Protein AF-A0A959LTF1-F1 (afdb_monomer_lite)

Structure (mmCIF, N/CA/C/O backbone):
data_AF-A0A959LTF1-F1
#
_entry.id   AF-A0A959LTF1-F1
#
loop_
_atom_site.group_PDB
_atom_site.id
_atom_site.type_symbol
_atom_site.label_atom_id
_atom_site.label_alt_id
_atom_site.label_comp_id
_atom_site.label_asym_id
_atom_site.label_entity_id
_atom_site.label_seq_id
_atom_site.pdbx_PDB_ins_code
_atom_site.Cartn_x
_atom_site.Cartn_y
_atom_site.Cartn_z
_atom_site.occupancy
_atom_site.B_iso_or_equiv
_atom_site.auth_seq_id
_atom_site.auth_comp_id
_atom_site.auth_asym_id
_atom_site.auth_atom_id
_atom_site.pdbx_PDB_model_num
ATOM 1 N N . MET A 1 1 ? 69.866 -45.476 -39.220 1.00 41.88 1 MET A N 1
ATOM 2 C CA . MET A 1 1 ? 69.848 -44.517 -38.092 1.00 41.88 1 MET A CA 1
ATOM 3 C C . MET A 1 1 ? 68.789 -43.453 -38.345 1.00 41.88 1 MET A C 1
ATOM 5 O O . MET A 1 1 ? 68.695 -43.001 -39.474 1.00 41.88 1 MET A O 1
ATOM 9 N N . LYS A 1 2 ? 68.095 -43.050 -37.268 1.00 41.72 2 LYS A N 1
ATOM 10 C CA . LYS A 1 2 ? 67.207 -41.878 -37.097 1.00 41.72 2 LYS A CA 1
ATOM 11 C C . LYS A 1 2 ? 65.741 -42.037 -37.536 1.00 41.72 2 LYS A C 1
ATOM 13 O O . LYS A 1 2 ? 65.360 -41.794 -38.670 1.00 41.72 2 LYS A O 1
ATOM 18 N N . LYS A 1 3 ? 64.936 -42.418 -36.537 1.00 47.91 3 LYS A N 1
ATOM 19 C CA . LYS A 1 3 ? 63.485 -42.222 -36.437 1.00 47.91 3 LYS A CA 1
ATOM 20 C C . LYS A 1 3 ? 63.233 -40.741 -36.093 1.00 47.91 3 LYS A C 1
ATOM 22 O O . LYS A 1 3 ? 63.893 -40.235 -35.189 1.00 47.91 3 LYS A O 1
ATOM 27 N N . LEU A 1 4 ? 62.301 -40.076 -36.771 1.00 48.19 4 LEU A N 1
ATOM 28 C CA . LEU A 1 4 ? 61.770 -38.744 -36.429 1.00 48.19 4 LEU A CA 1
ATOM 29 C C . LEU A 1 4 ? 60.244 -38.911 -36.338 1.00 48.19 4 LEU A C 1
ATOM 31 O O . LEU A 1 4 ? 59.603 -39.184 -37.344 1.00 48.19 4 LEU A O 1
ATOM 35 N N . ILE A 1 5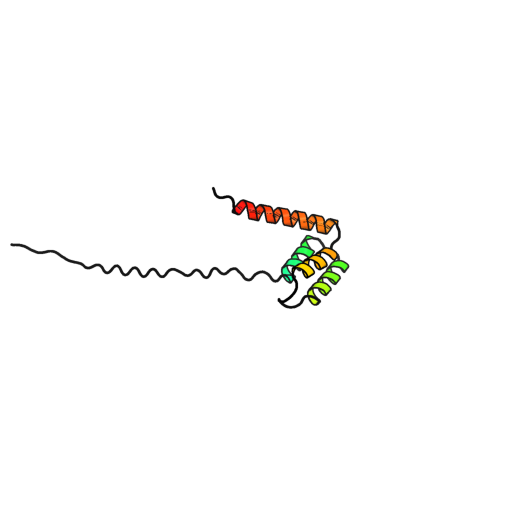 ? 59.706 -39.185 -35.145 1.00 53.78 5 ILE A N 1
ATOM 36 C CA . ILE A 1 5 ? 59.087 -38.215 -34.215 1.00 53.78 5 ILE A CA 1
ATOM 37 C C . ILE A 1 5 ? 58.012 -37.385 -34.946 1.00 53.78 5 ILE A C 1
ATOM 39 O O . ILE A 1 5 ? 58.332 -36.434 -35.644 1.00 53.78 5 ILE A O 1
ATOM 43 N N . LEU A 1 6 ? 56.771 -37.882 -34.999 1.00 49.97 6 LEU A N 1
ATOM 44 C CA . LEU A 1 6 ? 55.649 -37.482 -34.125 1.00 49.97 6 LEU A CA 1
ATOM 45 C C . LEU A 1 6 ? 55.354 -35.976 -34.179 1.00 49.97 6 LEU A C 1
ATOM 47 O O . LEU A 1 6 ? 56.016 -35.171 -33.531 1.00 49.97 6 LEU A O 1
ATOM 51 N N . THR A 1 7 ? 54.293 -35.604 -34.892 1.00 46.97 7 THR A N 1
ATOM 52 C CA . THR A 1 7 ? 53.649 -34.298 -34.717 1.00 46.97 7 THR A CA 1
ATOM 53 C C . THR A 1 7 ? 52.141 -34.503 -34.760 1.00 46.97 7 THR A C 1
ATOM 55 O O . THR A 1 7 ? 51.505 -34.464 -35.807 1.00 46.97 7 THR A O 1
ATOM 58 N N . ALA A 1 8 ? 51.578 -34.814 -33.593 1.00 48.66 8 ALA A N 1
ATOM 59 C CA . ALA A 1 8 ? 50.143 -34.795 -33.371 1.00 48.66 8 ALA A CA 1
ATOM 60 C C . ALA A 1 8 ? 49.715 -33.330 -33.215 1.00 48.66 8 ALA A C 1
ATOM 62 O O . ALA A 1 8 ? 49.932 -32.718 -32.171 1.00 48.66 8 ALA A O 1
ATOM 63 N N . ALA A 1 9 ? 49.145 -32.753 -34.271 1.00 52.16 9 ALA A N 1
ATOM 64 C CA . ALA A 1 9 ? 48.464 -31.469 -34.198 1.00 52.16 9 ALA A CA 1
ATOM 65 C C . ALA A 1 9 ? 47.110 -31.689 -33.506 1.00 52.16 9 ALA A C 1
ATOM 67 O O . ALA A 1 9 ? 46.118 -32.049 -34.137 1.00 52.16 9 ALA A O 1
ATOM 68 N N . VAL A 1 10 ? 47.091 -31.548 -32.181 1.00 51.53 10 VAL A N 1
ATOM 69 C CA . VAL A 1 10 ? 45.856 -31.573 -31.395 1.00 51.53 10 VAL A CA 1
ATOM 70 C C . VAL A 1 10 ? 45.089 -30.283 -31.684 1.00 51.53 10 VAL A C 1
ATOM 72 O O . VAL A 1 10 ? 45.453 -29.204 -31.223 1.00 51.53 10 VAL A O 1
ATOM 75 N N . LEU A 1 11 ? 44.030 -30.412 -32.483 1.00 48.44 11 LEU A N 1
ATOM 76 C CA . LEU A 1 11 ? 42.975 -29.419 -32.652 1.00 48.44 11 LEU A CA 1
ATOM 77 C C . LEU A 1 11 ? 42.297 -29.166 -31.297 1.00 48.44 11 LEU A C 1
ATOM 79 O O . LEU A 1 11 ? 41.452 -29.942 -30.859 1.00 48.44 11 LEU A O 1
ATOM 83 N N . LEU A 1 12 ? 42.654 -28.066 -30.637 1.00 50.38 12 LEU A N 1
ATOM 84 C CA . LEU A 1 12 ? 41.890 -27.508 -29.521 1.00 50.38 12 LEU A CA 1
ATOM 85 C C . LEU A 1 12 ? 40.920 -26.455 -30.064 1.00 50.38 12 LEU A C 1
ATOM 87 O O . LEU A 1 12 ? 41.125 -25.253 -29.929 1.00 50.38 12 LEU A O 1
ATOM 91 N N . THR A 1 13 ? 39.844 -26.913 -30.702 1.00 55.69 13 THR A N 1
ATOM 92 C CA . THR A 1 13 ? 38.652 -26.090 -30.941 1.00 55.69 13 THR A CA 1
ATOM 93 C C . THR A 1 13 ? 37.856 -26.001 -29.645 1.00 55.69 13 THR A C 1
ATOM 95 O O . THR A 1 13 ? 36.909 -26.753 -29.423 1.00 55.69 13 THR A O 1
ATOM 98 N N . THR A 1 14 ? 38.245 -25.087 -28.761 1.00 56.53 14 THR A N 1
ATOM 99 C CA . THR A 1 14 ? 37.409 -24.672 -27.635 1.00 56.53 14 THR A CA 1
ATOM 100 C C . THR A 1 14 ? 36.335 -23.719 -28.153 1.00 56.53 14 THR A C 1
ATOM 102 O O . THR A 1 14 ? 36.465 -22.499 -28.104 1.00 56.53 14 THR A O 1
ATOM 105 N N . THR A 1 15 ? 35.234 -24.268 -28.669 1.00 57.09 15 THR A N 1
ATOM 106 C CA . THR A 1 15 ? 33.999 -23.494 -28.822 1.00 57.09 15 THR A CA 1
ATOM 107 C C . THR A 1 15 ? 33.472 -23.189 -27.426 1.00 57.09 15 THR A C 1
ATOM 109 O O . THR A 1 15 ? 32.738 -23.980 -26.836 1.00 57.09 15 THR A O 1
ATOM 112 N N . ALA A 1 16 ? 33.877 -22.049 -26.871 1.00 53.22 16 ALA A N 1
ATOM 113 C CA . ALA A 1 16 ? 33.211 -21.462 -25.725 1.00 53.22 16 ALA A CA 1
ATOM 114 C C . ALA A 1 16 ? 31.818 -21.010 -26.182 1.00 53.22 16 ALA A C 1
ATOM 116 O O . ALA A 1 16 ? 31.609 -19.860 -26.562 1.00 53.22 16 ALA A O 1
ATOM 117 N N . THR A 1 17 ? 30.848 -21.924 -26.173 1.00 56.91 17 THR A N 1
ATOM 118 C CA . THR A 1 17 ? 29.439 -21.544 -26.107 1.00 56.91 17 THR A CA 1
ATOM 119 C C . THR A 1 17 ? 29.248 -20.898 -24.745 1.00 56.91 17 THR A C 1
ATOM 121 O O . THR A 1 17 ? 28.964 -21.570 -23.753 1.00 56.91 17 THR A O 1
ATOM 124 N N . MET A 1 18 ? 29.498 -19.589 -24.679 1.00 48.81 18 MET A N 1
ATOM 125 C CA . MET A 1 18 ? 29.046 -18.772 -23.570 1.00 48.81 18 MET A CA 1
ATOM 126 C C . MET A 1 18 ? 27.541 -18.981 -23.494 1.00 48.81 18 MET A C 1
ATOM 128 O O . MET A 1 18 ? 26.796 -18.545 -24.371 1.00 48.81 18 MET A O 1
ATOM 132 N N . PHE A 1 19 ? 27.111 -19.719 -22.474 1.00 55.12 19 PHE A N 1
ATOM 133 C CA . PHE A 1 19 ? 25.729 -19.744 -22.051 1.00 55.12 19 PHE A CA 1
ATOM 134 C C . PHE A 1 19 ? 25.344 -18.291 -21.786 1.00 55.12 19 PHE A C 1
ATOM 136 O O . PHE A 1 19 ? 25.661 -17.726 -20.741 1.00 55.12 19 PHE A O 1
ATOM 143 N N . ALA A 1 20 ? 24.676 -17.672 -22.757 1.00 54.59 20 ALA A N 1
ATOM 144 C CA . ALA A 1 20 ? 23.790 -16.566 -22.492 1.00 54.59 20 ALA A CA 1
ATOM 145 C C . ALA A 1 20 ? 22.742 -17.129 -21.535 1.00 54.59 20 ALA A C 1
ATOM 147 O O . ALA A 1 20 ? 21.754 -17.712 -21.965 1.00 54.59 20 ALA A O 1
ATOM 148 N N . GLN A 1 21 ? 23.004 -17.052 -20.229 1.00 53.88 21 GLN A N 1
ATOM 149 C CA . GLN A 1 21 ? 21.965 -17.196 -19.228 1.00 53.88 21 GLN A CA 1
ATOM 150 C C . GLN A 1 21 ? 20.951 -16.113 -19.598 1.00 53.88 21 GLN A C 1
ATOM 152 O O . GLN A 1 21 ? 21.291 -14.930 -19.480 1.00 53.88 21 GLN A O 1
ATOM 157 N N . PRO A 1 22 ? 19.738 -16.448 -20.077 1.00 48.12 22 PRO A N 1
ATOM 158 C CA . PRO A 1 22 ? 18.693 -15.456 -20.071 1.00 48.12 22 PRO A CA 1
ATOM 159 C C . PRO A 1 22 ? 18.505 -15.170 -18.587 1.00 48.12 22 PRO A C 1
ATOM 161 O O . PRO A 1 22 ? 17.982 -15.996 -17.839 1.00 48.12 22 PRO A O 1
ATOM 164 N N . GLN A 1 23 ? 19.044 -14.043 -18.123 1.00 46.84 23 GLN A N 1
ATOM 165 C CA . GLN A 1 23 ? 18.669 -13.462 -16.850 1.00 46.84 23 GLN A CA 1
ATOM 166 C C . GLN A 1 23 ? 17.180 -13.164 -16.980 1.00 46.84 23 GLN A C 1
ATOM 168 O O . GLN A 1 23 ? 16.772 -12.064 -17.349 1.00 46.84 23 GLN A O 1
ATOM 173 N N . GLY A 1 24 ? 16.364 -14.181 -16.716 1.00 49.81 24 GLY A N 1
ATOM 174 C CA . GLY A 1 24 ? 14.959 -14.043 -16.437 1.00 49.81 24 GLY A CA 1
ATOM 175 C C . GLY A 1 24 ? 14.880 -13.196 -15.185 1.00 49.81 24 GLY A C 1
ATOM 176 O O . GLY A 1 24 ? 14.859 -13.709 -14.069 1.00 49.81 24 GLY A O 1
ATOM 177 N N . ARG A 1 25 ? 14.878 -11.872 -15.362 1.00 54.28 25 ARG A N 1
ATOM 178 C CA . ARG A 1 25 ? 14.204 -10.981 -14.430 1.00 54.28 25 ARG A CA 1
ATOM 179 C C . ARG A 1 25 ? 12.778 -11.504 -14.410 1.00 54.28 25 ARG A C 1
ATOM 181 O O . ARG A 1 25 ? 12.029 -11.224 -15.340 1.00 54.28 25 ARG A O 1
ATOM 188 N N . GLY A 1 26 ? 12.477 -12.360 -13.432 1.00 62.59 26 GLY A N 1
ATOM 189 C CA . GLY A 1 26 ? 11.160 -12.963 -13.286 1.00 62.59 26 GLY A CA 1
ATOM 190 C C . GLY A 1 26 ? 10.096 -11.889 -13.446 1.00 62.59 26 GLY A C 1
ATOM 191 O O . GLY A 1 26 ? 10.316 -10.744 -13.029 1.00 62.59 26 GLY A O 1
ATOM 192 N N . GLU A 1 27 ? 8.992 -12.244 -14.103 1.00 61.72 27 GLU A N 1
ATOM 193 C CA . GLU A 1 27 ? 7.864 -11.339 -14.296 1.00 61.72 27 GLU A CA 1
ATOM 194 C C . GLU A 1 27 ? 7.579 -10.622 -12.981 1.00 61.72 27 GLU A C 1
ATOM 196 O O . GLU A 1 27 ? 7.381 -11.240 -11.928 1.00 61.72 27 GLU A O 1
ATOM 201 N N . ARG A 1 28 ? 7.656 -9.289 -13.020 1.00 66.06 28 ARG A N 1
ATOM 202 C CA . ARG A 1 28 ? 7.348 -8.489 -11.843 1.00 66.06 28 ARG A CA 1
ATOM 203 C C . ARG A 1 28 ? 5.915 -8.828 -11.431 1.00 66.06 28 ARG A C 1
ATOM 205 O O . ARG A 1 28 ? 5.035 -8.770 -12.287 1.00 66.06 28 ARG A O 1
ATOM 212 N N . PRO A 1 29 ? 5.668 -9.162 -10.152 1.00 69.06 29 PRO A N 1
ATOM 213 C CA . PRO A 1 29 ? 4.320 -9.435 -9.690 1.00 69.06 29 PRO A CA 1
ATOM 214 C C . PRO A 1 29 ? 3.400 -8.264 -10.025 1.00 69.06 29 PRO A C 1
ATOM 216 O O . PRO A 1 29 ? 3.761 -7.110 -9.777 1.00 69.06 29 PRO A O 1
ATOM 219 N N . ASP A 1 30 ? 2.222 -8.584 -10.556 1.00 78.00 30 ASP A N 1
ATOM 220 C CA . ASP A 1 30 ? 1.162 -7.616 -10.830 1.00 78.00 30 ASP A CA 1
ATOM 221 C C . ASP A 1 30 ? 0.944 -6.715 -9.592 1.00 78.00 30 ASP A C 1
ATOM 223 O O . ASP A 1 30 ? 0.727 -7.234 -8.483 1.00 78.00 30 ASP A O 1
ATOM 227 N N . PRO A 1 31 ? 1.013 -5.379 -9.744 1.00 73.31 31 PRO A N 1
ATOM 228 C CA . PRO A 1 31 ? 0.787 -4.430 -8.660 1.00 73.31 31 PRO A CA 1
ATOM 229 C C . PRO A 1 31 ? -0.493 -4.689 -7.858 1.00 73.31 31 PRO A C 1
ATOM 231 O O . PRO A 1 31 ? -0.473 -4.539 -6.635 1.00 73.31 31 PRO A O 1
ATOM 234 N N . LYS A 1 32 ? -1.572 -5.152 -8.503 1.00 75.69 32 LYS A N 1
ATOM 235 C CA . LYS A 1 32 ? -2.850 -5.463 -7.839 1.00 75.69 32 LYS A CA 1
ATOM 236 C C . LYS A 1 32 ? -2.724 -6.642 -6.882 1.00 75.69 32 LYS A C 1
ATOM 238 O O . LYS A 1 32 ? -3.260 -6.626 -5.775 1.00 75.69 32 LYS A O 1
ATOM 243 N N . LYS A 1 33 ? -1.955 -7.663 -7.270 1.00 81.19 33 LYS A N 1
ATOM 244 C CA . LYS A 1 33 ? -1.661 -8.812 -6.399 1.00 81.19 33 LYS A CA 1
ATOM 245 C C . LYS A 1 33 ? -0.803 -8.392 -5.208 1.00 81.19 33 LYS A C 1
ATOM 247 O O . LYS A 1 33 ? -0.955 -8.933 -4.114 1.00 81.19 33 LYS A O 1
ATOM 252 N N . MET A 1 34 ? 0.092 -7.426 -5.403 1.00 80.69 34 MET A N 1
ATOM 253 C CA . MET A 1 34 ? 0.941 -6.902 -4.334 1.00 80.69 34 MET A CA 1
ATOM 254 C C . MET A 1 34 ? 0.149 -6.079 -3.314 1.00 80.69 34 MET A C 1
ATOM 256 O O . MET A 1 34 ? 0.369 -6.243 -2.112 1.00 80.69 34 MET A O 1
ATOM 260 N N . THR A 1 35 ? -0.783 -5.231 -3.756 1.00 82.56 35 THR A N 1
ATOM 261 C CA . THR A 1 35 ? -1.628 -4.441 -2.847 1.00 82.56 35 THR A CA 1
ATOM 262 C C . THR A 1 35 ? -2.685 -5.276 -2.143 1.00 82.56 35 THR A C 1
ATOM 264 O O . THR A 1 35 ? -2.904 -5.056 -0.955 1.00 82.56 35 T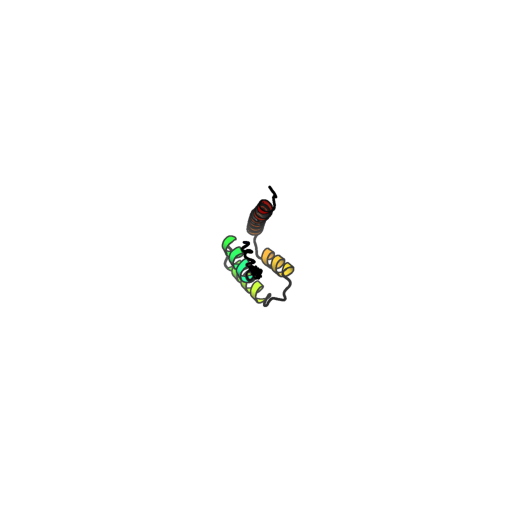HR A O 1
ATOM 267 N N . ALA A 1 36 ? -3.257 -6.290 -2.799 1.00 83.19 36 ALA A N 1
ATOM 268 C CA . ALA A 1 36 ? -4.143 -7.254 -2.143 1.00 83.19 36 ALA A CA 1
ATOM 269 C C . ALA A 1 36 ? -3.432 -7.981 -0.986 1.00 83.19 36 ALA A C 1
ATOM 271 O O . ALA A 1 36 ? -3.922 -7.985 0.141 1.00 83.19 36 ALA A O 1
ATOM 272 N N . LYS A 1 37 ? -2.212 -8.487 -1.220 1.00 85.69 37 LYS A N 1
ATOM 273 C CA . LYS A 1 37 ? -1.388 -9.088 -0.156 1.00 85.69 37 LYS A CA 1
ATOM 274 C C . LYS A 1 37 ? -1.057 -8.097 0.960 1.00 85.69 37 LYS A C 1
ATOM 276 O O . LYS A 1 37 ? -1.034 -8.464 2.132 1.00 85.69 37 LYS A O 1
ATOM 281 N N . ALA A 1 38 ? -0.773 -6.840 0.619 1.00 85.00 38 ALA A N 1
ATOM 282 C CA . ALA A 1 38 ? -0.527 -5.809 1.625 1.00 85.00 38 ALA A CA 1
ATOM 283 C C . ALA A 1 38 ? -1.775 -5.548 2.485 1.00 85.00 38 ALA A C 1
ATOM 285 O O . ALA A 1 38 ? -1.651 -5.434 3.701 1.00 85.00 38 ALA A O 1
ATOM 286 N N . ALA A 1 39 ? -2.963 -5.511 1.878 1.00 86.50 39 ALA A N 1
ATOM 287 C CA . ALA A 1 39 ? -4.229 -5.327 2.583 1.00 86.50 39 ALA A CA 1
ATOM 288 C C . ALA A 1 39 ? -4.545 -6.482 3.548 1.00 86.50 39 ALA A C 1
ATOM 290 O O . ALA A 1 39 ? -5.016 -6.234 4.657 1.00 86.50 39 ALA A O 1
ATOM 291 N N . GLU A 1 40 ? -4.228 -7.727 3.175 1.00 87.62 40 GLU A N 1
ATOM 292 C CA . GLU A 1 40 ? -4.330 -8.887 4.075 1.00 87.62 40 GLU A CA 1
ATOM 293 C C . GLU A 1 40 ? -3.406 -8.741 5.290 1.00 87.62 40 GLU A C 1
ATOM 295 O O . GLU A 1 40 ? -3.838 -8.907 6.432 1.00 87.62 40 GLU A O 1
ATOM 300 N N . HIS A 1 41 ? -2.143 -8.363 5.067 1.00 86.50 41 HIS A N 1
ATOM 301 C CA . HIS A 1 41 ? -1.185 -8.151 6.155 1.00 86.50 41 HIS A CA 1
ATOM 302 C C . HIS A 1 41 ? -1.575 -6.998 7.087 1.00 86.50 41 HIS A C 1
ATOM 304 O O . HIS A 1 41 ? -1.336 -7.085 8.290 1.00 86.50 41 HIS A O 1
ATOM 310 N N . LEU A 1 42 ? -2.178 -5.941 6.540 1.00 89.88 42 LEU A N 1
ATOM 311 C CA . LEU A 1 42 ? -2.645 -4.769 7.285 1.00 89.88 42 LEU A CA 1
ATOM 312 C C . LEU A 1 42 ? -4.058 -4.945 7.863 1.00 89.88 42 LEU A C 1
ATOM 314 O O . LEU A 1 42 ? -4.586 -4.011 8.466 1.00 89.88 42 LEU A O 1
ATOM 318 N N . LYS A 1 43 ? -4.659 -6.134 7.697 1.00 92.00 43 LYS A N 1
ATOM 319 C CA . LYS A 1 43 ? -5.985 -6.499 8.212 1.00 92.00 43 LYS A CA 1
ATOM 320 C C . LYS A 1 43 ? -7.059 -5.470 7.850 1.00 92.00 43 LYS A C 1
ATOM 322 O O . LYS A 1 43 ? -7.742 -4.952 8.728 1.00 92.00 43 LYS A O 1
ATOM 327 N N . PHE A 1 44 ? -7.181 -5.154 6.562 1.00 93.19 44 PHE A N 1
ATOM 328 C CA . PHE A 1 44 ? -8.226 -4.244 6.089 1.00 93.19 44 PHE A CA 1
ATOM 329 C C . PHE A 1 44 ? -9.618 -4.761 6.472 1.00 93.19 44 PHE A C 1
ATOM 331 O O . PHE A 1 44 ? -9.899 -5.957 6.333 1.00 93.19 44 PHE A O 1
ATOM 338 N N . ASP A 1 45 ? -10.486 -3.856 6.918 1.00 94.12 45 ASP A N 1
ATOM 339 C CA . ASP A 1 45 ? -11.902 -4.157 7.123 1.00 94.12 45 ASP A CA 1
ATOM 340 C C . ASP A 1 45 ? -12.663 -4.234 5.784 1.00 94.12 45 ASP A C 1
ATOM 342 O O . ASP A 1 45 ? -12.112 -3.995 4.704 1.00 94.12 45 ASP A O 1
ATOM 346 N N . ASP A 1 46 ? -13.943 -4.598 5.832 1.00 93.44 46 ASP A N 1
ATOM 347 C CA . ASP A 1 46 ? -14.736 -4.811 4.618 1.00 93.44 46 ASP A CA 1
ATOM 348 C C . ASP A 1 46 ? -15.023 -3.510 3.847 1.00 93.44 46 ASP A C 1
ATOM 350 O O . ASP A 1 46 ? -15.085 -3.519 2.612 1.00 93.44 46 ASP A O 1
ATOM 354 N N . ALA A 1 47 ? -15.101 -2.368 4.536 1.00 94.19 47 ALA A N 1
ATOM 355 C CA . ALA A 1 47 ? -15.250 -1.066 3.891 1.00 94.19 47 ALA A CA 1
ATOM 356 C C . ALA A 1 47 ? -13.958 -0.662 3.160 1.00 94.19 47 ALA A C 1
ATOM 358 O O . ALA A 1 47 ? -13.996 -0.193 2.020 1.00 94.19 47 ALA A O 1
ATOM 359 N N . GLN A 1 48 ? -12.799 -0.895 3.772 1.00 94.56 48 GLN A N 1
ATOM 360 C CA . GLN A 1 48 ? -11.488 -0.653 3.177 1.00 94.56 48 GLN A CA 1
ATOM 361 C C . GLN A 1 48 ? -11.215 -1.587 1.996 1.00 94.56 48 GLN A C 1
ATOM 363 O O . GLN A 1 48 ? -10.707 -1.141 0.967 1.00 94.56 48 GLN A O 1
ATOM 368 N N . LYS A 1 49 ? -11.590 -2.869 2.098 1.00 92.62 49 LYS A N 1
ATOM 369 C CA . LYS A 1 49 ? -11.514 -3.821 0.976 1.00 92.62 49 LYS A CA 1
ATOM 370 C C . LYS A 1 49 ? -12.384 -3.383 -0.199 1.00 92.62 49 LYS A C 1
ATOM 372 O O . LYS A 1 49 ? -11.949 -3.499 -1.342 1.00 92.62 49 LYS A O 1
ATOM 377 N N . THR A 1 50 ? -13.574 -2.847 0.073 1.00 95.06 50 THR A N 1
ATOM 378 C CA . 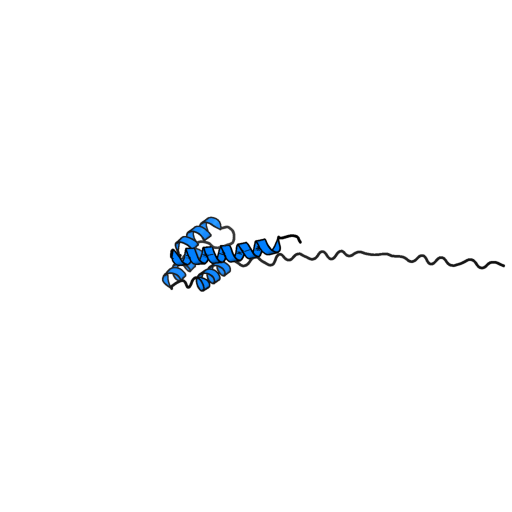THR A 1 50 ? -14.462 -2.311 -0.970 1.00 95.06 50 THR A CA 1
ATOM 379 C C . THR A 1 50 ? -13.802 -1.135 -1.691 1.00 95.06 50 THR A C 1
ATOM 381 O O . THR A 1 50 ? -13.662 -1.173 -2.912 1.00 95.06 50 THR A O 1
ATOM 384 N N . LYS A 1 51 ? -13.260 -0.161 -0.947 1.00 94.56 51 LYS A N 1
ATOM 385 C CA . LYS A 1 51 ? -12.508 0.969 -1.525 1.00 94.56 51 LYS A CA 1
ATOM 386 C C . LYS A 1 51 ? -11.268 0.522 -2.303 1.00 94.56 51 LYS A C 1
ATOM 388 O O . LYS A 1 51 ? -10.933 1.104 -3.330 1.00 94.56 51 LYS A O 1
ATOM 393 N N . LEU A 1 52 ? -10.575 -0.519 -1.836 1.00 92.81 52 LEU A N 1
ATOM 394 C CA . LEU A 1 52 ? -9.422 -1.082 -2.540 1.00 92.81 52 LEU A CA 1
ATOM 395 C C . LEU A 1 52 ? -9.827 -1.713 -3.875 1.00 92.81 52 LEU A C 1
ATOM 397 O O . LEU A 1 52 ? -9.114 -1.564 -4.866 1.00 92.81 52 LEU A O 1
ATOM 401 N N . LYS A 1 53 ? -10.965 -2.410 -3.908 1.00 91.69 53 LYS A N 1
ATOM 402 C CA . LYS A 1 53 ? -11.515 -2.961 -5.146 1.00 91.69 53 LYS A CA 1
ATOM 403 C C . LYS A 1 53 ? -11.843 -1.842 -6.135 1.00 91.69 53 LYS A C 1
ATOM 405 O O . LYS A 1 53 ? -11.353 -1.888 -7.256 1.00 91.69 53 LYS A O 1
ATOM 410 N N . GLU A 1 54 ? -12.557 -0.807 -5.694 1.00 94.00 54 GLU A N 1
ATOM 411 C CA . GLU A 1 54 ? -12.864 0.372 -6.518 1.00 94.00 54 GLU A CA 1
ATOM 412 C C . GLU A 1 54 ? -11.594 1.051 -7.048 1.00 94.00 54 GLU A C 1
ATOM 414 O O . GLU A 1 54 ? -11.517 1.406 -8.223 1.00 94.00 54 GLU A O 1
ATOM 419 N N . LEU A 1 55 ? -10.558 1.177 -6.212 1.00 92.19 55 LEU A N 1
ATOM 420 C CA . LEU A 1 55 ? -9.265 1.714 -6.627 1.00 92.19 55 LEU A CA 1
ATOM 421 C C . LEU A 1 55 ? -8.605 0.836 -7.704 1.00 92.19 55 LEU A C 1
ATOM 423 O O . LEU A 1 55 ? -8.113 1.344 -8.708 1.00 92.19 55 LEU A O 1
ATOM 427 N N . ASN A 1 56 ? -8.607 -0.484 -7.529 1.00 89.75 56 ASN A N 1
ATOM 428 C CA . ASN A 1 56 ? -8.062 -1.416 -8.517 1.00 89.75 56 ASN A CA 1
ATOM 429 C C . ASN A 1 56 ? -8.858 -1.417 -9.831 1.00 89.75 56 ASN A C 1
ATOM 431 O O . ASN A 1 56 ? -8.278 -1.661 -10.891 1.00 89.75 56 ASN A O 1
ATOM 435 N N . ASP A 1 57 ? -10.160 -1.151 -9.771 1.00 90.75 57 ASP A N 1
ATOM 436 C CA . ASP A 1 57 ? -11.030 -1.037 -10.942 1.00 90.75 57 ASP A CA 1
ATOM 437 C C . ASP A 1 57 ? -10.868 0.317 -11.648 1.00 90.75 57 ASP A C 1
ATOM 439 O O . ASP A 1 57 ? -10.970 0.383 -12.869 1.00 90.75 57 ASP A O 1
ATOM 443 N N . LYS A 1 58 ? -10.538 1.385 -10.913 1.00 89.69 58 LYS A N 1
ATOM 444 C CA . LYS A 1 58 ? -10.179 2.698 -11.476 1.00 89.69 58 LYS A CA 1
ATOM 445 C C . LYS A 1 58 ? -8.832 2.666 -12.204 1.00 89.69 58 LYS A C 1
ATOM 447 O O . LYS A 1 58 ? -8.659 3.336 -13.218 1.00 89.69 58 LYS A O 1
ATOM 452 N N . TYR A 1 59 ? -7.878 1.901 -11.684 1.00 88.25 59 TYR A N 1
ATOM 453 C CA . TYR A 1 59 ? -6.527 1.771 -12.227 1.00 88.25 59 TYR A CA 1
ATOM 454 C C . TYR A 1 59 ? -6.365 0.406 -12.916 1.00 88.25 59 TYR A C 1
ATOM 456 O O . TYR A 1 59 ? -5.863 -0.561 -12.337 1.00 88.25 59 TYR A O 1
ATOM 464 N N . GLN A 1 60 ? -6.846 0.305 -14.158 1.00 80.81 60 GLN A N 1
ATOM 465 C CA . GLN A 1 60 ? -6.725 -0.892 -14.999 1.00 80.81 60 GLN A CA 1
ATOM 466 C C . GLN A 1 60 ? -5.595 -0.766 -16.025 1.00 80.81 60 GLN A C 1
ATOM 468 O O . GLN A 1 60 ? -5.236 0.332 -16.439 1.00 80.81 60 GLN A O 1
ATOM 473 N N . GLY A 1 61 ? -5.060 -1.916 -16.443 1.00 80.25 61 GLY A N 1
ATOM 474 C CA . GLY A 1 61 ? -3.937 -1.992 -17.377 1.00 80.25 61 GLY A CA 1
ATOM 475 C C . GLY A 1 61 ? -2.590 -1.643 -16.740 1.00 80.25 61 GLY A C 1
ATOM 476 O O . GLY A 1 61 ? -2.476 -1.510 -15.522 1.00 80.25 61 GLY A O 1
ATOM 477 N N . ASP A 1 62 ? -1.570 -1.513 -17.586 1.00 78.31 62 ASP A N 1
ATOM 478 C CA . ASP A 1 62 ? -0.191 -1.234 -17.164 1.00 78.31 62 ASP A CA 1
ATOM 479 C C . ASP A 1 62 ? 0.177 0.255 -17.235 1.00 78.31 62 ASP A C 1
ATOM 481 O O . ASP A 1 62 ? 1.163 0.677 -16.621 1.00 78.31 62 ASP A O 1
ATOM 485 N N . ASP A 1 63 ? -0.621 1.049 -17.955 1.00 79.44 63 ASP A N 1
ATOM 486 C CA . ASP A 1 63 ? -0.344 2.456 -18.255 1.00 79.44 63 ASP A CA 1
ATOM 487 C C . ASP A 1 63 ? -1.086 3.391 -17.299 1.00 79.44 63 ASP A C 1
ATOM 489 O O . ASP A 1 63 ? -1.973 4.164 -17.660 1.00 79.44 63 ASP A O 1
ATOM 493 N N . TYR A 1 64 ? -0.756 3.256 -16.018 1.00 85.44 64 TYR A N 1
ATOM 494 C CA . TYR A 1 64 ? -1.309 4.110 -14.987 1.00 85.44 64 TYR A CA 1
ATOM 495 C C . TYR A 1 64 ? -0.234 4.736 -14.110 1.00 85.44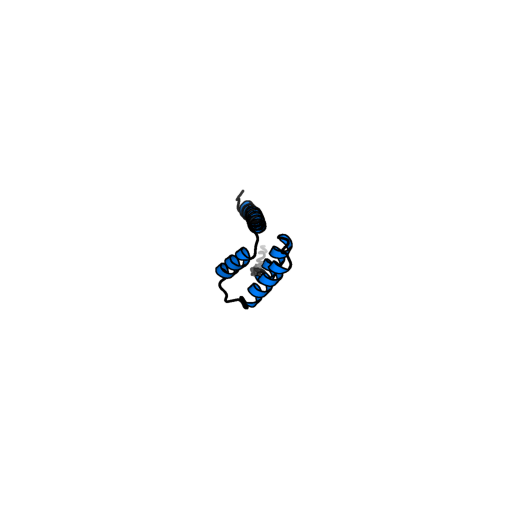 64 TYR A C 1
ATOM 497 O O . TYR A 1 64 ? 0.852 4.186 -13.903 1.00 85.44 64 TYR A O 1
ATOM 505 N N . ASP A 1 65 ? -0.560 5.895 -13.538 1.00 88.75 65 ASP A N 1
ATOM 506 C CA . ASP A 1 65 ? 0.332 6.574 -12.609 1.00 88.75 65 ASP A CA 1
ATOM 507 C C . ASP A 1 65 ? 0.429 5.786 -11.296 1.00 88.75 65 ASP A C 1
ATOM 509 O O . ASP A 1 65 ? -0.422 5.867 -10.403 1.00 88.75 65 ASP A O 1
ATOM 513 N N . LYS A 1 66 ? 1.516 5.022 -11.182 1.00 85.62 66 LYS A N 1
ATOM 514 C CA . LYS A 1 66 ? 1.831 4.198 -10.013 1.00 85.62 66 LYS A CA 1
ATOM 515 C C . LYS A 1 66 ? 1.977 5.026 -8.746 1.00 85.62 66 LYS A C 1
ATOM 517 O O . LYS A 1 66 ? 1.598 4.548 -7.679 1.00 85.62 66 LYS A O 1
ATOM 522 N N . LYS A 1 67 ? 2.514 6.248 -8.837 1.00 88.31 67 LYS A N 1
ATOM 523 C CA . LYS A 1 67 ? 2.658 7.123 -7.672 1.00 88.31 67 LYS A CA 1
ATOM 524 C C . LYS A 1 67 ? 1.277 7.529 -7.177 1.00 88.31 67 LYS A C 1
ATOM 526 O O . LYS A 1 67 ? 0.985 7.353 -5.998 1.00 88.31 67 LYS A O 1
ATOM 531 N N . LYS A 1 68 ? 0.416 7.986 -8.087 1.00 91.06 68 LYS A N 1
ATOM 532 C CA . LYS A 1 68 ? -0.954 8.374 -7.747 1.00 91.06 68 LYS A CA 1
ATOM 533 C C . LYS A 1 68 ? -1.755 7.205 -7.174 1.00 91.06 68 LYS A C 1
ATOM 535 O O . LYS A 1 68 ? -2.411 7.366 -6.152 1.00 91.06 68 LYS A O 1
ATOM 540 N N . TYR A 1 69 ? -1.638 6.017 -7.766 1.00 90.56 69 TYR A N 1
ATOM 541 C CA . TYR A 1 69 ? -2.252 4.802 -7.229 1.00 90.56 69 TYR A CA 1
ATOM 542 C C . TYR A 1 69 ? -1.774 4.491 -5.803 1.00 90.56 69 TYR A C 1
ATOM 544 O O . TYR A 1 69 ? -2.585 4.184 -4.935 1.00 90.56 69 TYR A O 1
ATOM 552 N N . HIS A 1 70 ? -0.469 4.598 -5.530 1.00 88.94 70 HIS A N 1
ATOM 553 C CA . HIS A 1 70 ? 0.066 4.389 -4.184 1.00 88.94 70 HIS A CA 1
ATOM 554 C C . HIS A 1 70 ? -0.422 5.435 -3.174 1.00 88.94 70 HIS A C 1
ATOM 556 O O . HIS A 1 70 ? -0.709 5.071 -2.032 1.00 88.94 70 HIS A O 1
ATOM 562 N N . ASP A 1 71 ? -0.530 6.699 -3.583 1.00 92.12 71 ASP A N 1
ATOM 563 C CA . ASP A 1 71 ? -1.044 7.780 -2.739 1.00 92.12 71 ASP A CA 1
ATOM 564 C C . ASP A 1 71 ? -2.527 7.535 -2.387 1.00 92.12 71 ASP A C 1
ATOM 566 O O . ASP A 1 71 ? -2.903 7.581 -1.213 1.00 92.12 71 ASP A O 1
ATOM 570 N N . GLU A 1 72 ? -3.356 7.169 -3.373 1.00 93.00 72 GLU A N 1
ATOM 571 C CA . GLU A 1 72 ? -4.770 6.824 -3.156 1.00 93.00 72 GLU A CA 1
ATOM 572 C C . GLU A 1 72 ? -4.933 5.532 -2.332 1.00 93.00 72 GLU A C 1
ATOM 574 O O . GLU A 1 72 ? -5.764 5.475 -1.427 1.00 93.00 72 GLU A O 1
ATOM 579 N N . PHE A 1 73 ? -4.090 4.518 -2.553 1.00 91.56 73 PHE A N 1
ATOM 580 C CA . PHE A 1 73 ? -4.062 3.299 -1.736 1.00 91.56 73 PHE A CA 1
ATOM 581 C C . PHE A 1 73 ? -3.768 3.609 -0.264 1.00 91.56 73 PHE A C 1
ATOM 583 O O . PHE A 1 73 ? -4.412 3.070 0.637 1.00 91.56 73 PHE A O 1
ATOM 590 N N . ARG A 1 74 ? -2.819 4.514 -0.003 1.00 92.38 74 ARG A N 1
ATOM 591 C CA . ARG A 1 74 ? -2.464 4.937 1.355 1.00 92.38 74 ARG A CA 1
ATOM 592 C C . ARG A 1 74 ? -3.576 5.754 2.018 1.00 92.38 74 ARG A C 1
ATOM 594 O O . ARG A 1 74 ? -3.690 5.719 3.239 1.00 92.38 74 ARG A O 1
ATOM 601 N N . ALA A 1 75 ? -4.407 6.449 1.244 1.00 95.00 75 ALA A N 1
ATOM 602 C CA . ALA A 1 75 ? -5.561 7.185 1.761 1.00 95.00 75 ALA A CA 1
ATOM 603 C C . ALA A 1 75 ? -6.687 6.269 2.281 1.00 95.00 75 ALA A C 1
ATOM 605 O O . ALA A 1 75 ? -7.477 6.699 3.117 1.00 95.00 75 ALA A O 1
ATOM 606 N N . ILE A 1 76 ? -6.750 5.008 1.834 1.00 93.56 76 ILE A N 1
ATOM 607 C CA . ILE A 1 76 ? -7.716 4.010 2.333 1.00 93.56 76 ILE A CA 1
ATOM 608 C C . ILE A 1 76 ? -7.344 3.526 3.747 1.00 93.56 76 ILE A C 1
ATOM 610 O O . ILE A 1 76 ? -8.210 3.097 4.513 1.00 93.56 76 ILE A O 1
ATOM 614 N N . MET A 1 77 ? -6.060 3.598 4.101 1.00 93.31 77 MET A N 1
ATOM 615 C CA . MET A 1 77 ? -5.530 3.108 5.372 1.00 93.31 77 MET A CA 1
ATOM 616 C C . MET A 1 77 ? -5.833 4.045 6.538 1.00 93.31 77 MET A C 1
ATOM 618 O O . MET A 1 77 ? -5.801 5.271 6.400 1.00 93.31 77 MET 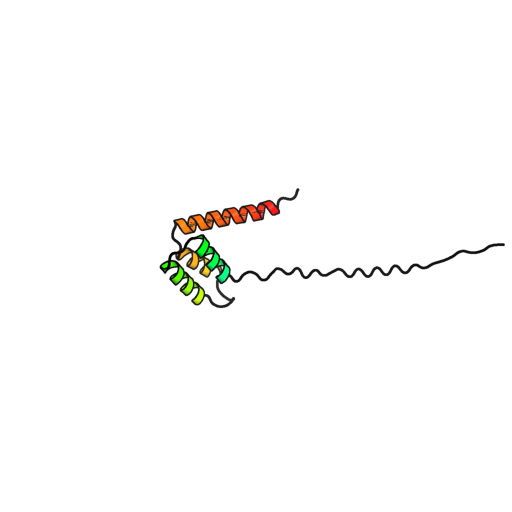A O 1
ATOM 622 N N . THR A 1 78 ? -5.995 3.457 7.721 1.00 94.94 78 THR A N 1
ATOM 623 C CA . THR A 1 78 ? -5.917 4.191 8.987 1.00 94.94 78 THR A CA 1
ATOM 624 C C . THR A 1 78 ? -4.475 4.602 9.284 1.00 94.94 78 THR A C 1
ATOM 626 O O . THR A 1 78 ? -3.522 4.082 8.696 1.00 94.94 78 THR A O 1
ATOM 629 N N . ASP A 1 79 ? -4.287 5.532 10.217 1.00 94.06 79 ASP A N 1
ATOM 630 C CA . ASP A 1 79 ? -2.944 5.999 10.571 1.00 94.06 79 ASP A CA 1
ATOM 631 C C . ASP A 1 79 ? -2.086 4.896 11.209 1.00 94.06 79 ASP A C 1
ATOM 633 O O . ASP A 1 79 ? -0.895 4.787 10.904 1.00 94.06 79 ASP A O 1
ATOM 637 N N . ASP A 1 80 ? -2.701 3.989 11.972 1.00 91.88 80 ASP A N 1
ATOM 638 C CA . ASP A 1 80 ? -2.018 2.815 12.524 1.00 91.88 80 ASP A CA 1
ATOM 639 C C . ASP A 1 80 ? -1.550 1.849 11.426 1.00 91.88 80 ASP A C 1
ATOM 641 O O . ASP A 1 80 ? -0.416 1.363 11.453 1.00 91.88 80 ASP A O 1
ATOM 645 N N . GLN A 1 81 ? -2.384 1.605 10.409 1.00 92.56 81 GLN A N 1
ATOM 646 C CA . GLN A 1 81 ? -2.016 0.767 9.264 1.00 92.56 81 GLN A CA 1
ATOM 647 C C . GLN A 1 81 ? -0.900 1.410 8.429 1.00 92.56 81 GLN A C 1
ATOM 649 O O . GLN A 1 81 ? 0.009 0.710 7.979 1.00 92.56 81 GLN A O 1
ATOM 654 N N . LYS A 1 82 ? -0.914 2.740 8.258 1.00 93.06 82 LYS A N 1
ATOM 655 C CA . LYS A 1 82 ? 0.178 3.470 7.587 1.00 93.06 82 LYS A CA 1
ATOM 656 C C . LYS A 1 82 ? 1.496 3.290 8.334 1.00 93.06 82 LYS A C 1
ATOM 658 O O . LYS A 1 82 ? 2.510 2.995 7.703 1.00 93.06 82 LYS A O 1
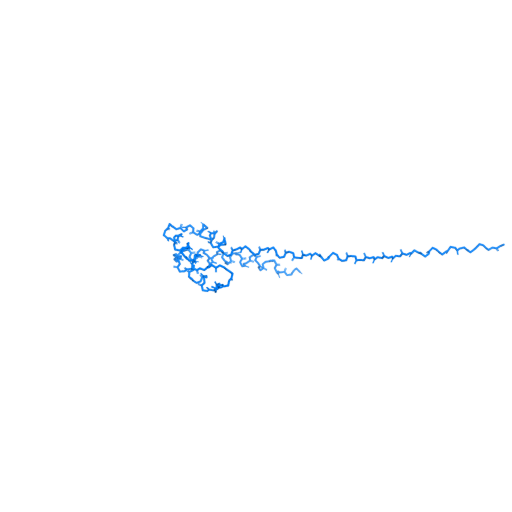ATOM 663 N N . LYS A 1 83 ? 1.476 3.403 9.665 1.00 92.62 83 LYS A N 1
ATOM 664 C CA . LYS A 1 83 ? 2.660 3.193 10.505 1.00 92.62 83 LYS A CA 1
ATOM 665 C C . LYS A 1 83 ? 3.199 1.767 10.372 1.00 92.62 83 LYS A C 1
ATOM 667 O O . LYS A 1 83 ? 4.390 1.588 10.126 1.00 92.62 83 LYS A O 1
ATOM 672 N N . GLN A 1 84 ? 2.328 0.758 10.429 1.00 91.44 84 GLN A N 1
ATOM 673 C CA . GLN A 1 84 ? 2.726 -0.637 10.202 1.00 91.44 84 GLN A CA 1
ATOM 674 C C . GLN A 1 84 ? 3.315 -0.856 8.800 1.00 91.44 84 GLN A C 1
ATOM 676 O O . GLN A 1 84 ? 4.317 -1.557 8.643 1.00 91.44 84 GLN A O 1
ATOM 681 N N . ALA A 1 85 ? 2.731 -0.239 7.771 1.00 88.75 85 ALA A N 1
ATOM 682 C CA . ALA A 1 85 ? 3.245 -0.313 6.407 1.00 88.75 85 ALA A CA 1
ATOM 683 C C . ALA A 1 85 ? 4.647 0.312 6.283 1.00 88.75 85 ALA A C 1
ATOM 685 O O . ALA A 1 85 ? 5.511 -0.249 5.601 1.00 88.75 85 ALA A O 1
ATOM 686 N N . ASP A 1 86 ? 4.901 1.431 6.964 1.00 89.88 86 ASP A N 1
ATOM 687 C CA . ASP A 1 86 ? 6.208 2.093 6.976 1.00 89.88 86 ASP A CA 1
ATOM 688 C C . ASP A 1 86 ? 7.267 1.262 7.708 1.00 89.88 86 ASP A C 1
ATOM 690 O O . ASP A 1 86 ? 8.389 1.117 7.215 1.00 89.88 86 ASP A O 1
ATOM 694 N N . GLU A 1 87 ? 6.909 0.641 8.833 1.00 89.50 87 GLU A N 1
ATOM 695 C CA . GLU A 1 87 ? 7.787 -0.282 9.561 1.00 89.50 87 GLU A CA 1
ATOM 696 C C . GLU A 1 87 ? 8.146 -1.510 8.711 1.00 89.50 87 GLU A C 1
ATOM 698 O O . GLU A 1 87 ? 9.318 -1.892 8.613 1.00 89.50 87 GLU A O 1
ATOM 703 N N . LEU A 1 88 ? 7.163 -2.095 8.016 1.00 84.56 88 LEU A N 1
ATOM 704 C CA . LEU A 1 88 ? 7.390 -3.194 7.073 1.00 84.56 88 LEU A CA 1
ATOM 705 C C . LEU A 1 88 ? 8.291 -2.770 5.909 1.00 84.56 88 LEU A C 1
ATOM 707 O O . LEU A 1 88 ? 9.162 -3.540 5.490 1.00 84.56 88 LEU A O 1
ATOM 711 N N . ARG A 1 89 ? 8.107 -1.552 5.387 1.00 83.19 89 ARG A N 1
ATOM 712 C CA . ARG A 1 89 ? 8.950 -0.997 4.323 1.00 83.19 89 ARG A CA 1
ATOM 713 C C . ARG A 1 89 ? 10.383 -0.807 4.803 1.00 83.19 89 ARG A C 1
ATOM 715 O O . ARG A 1 89 ? 11.295 -1.218 4.088 1.00 83.19 89 ARG A O 1
ATOM 722 N N . LYS A 1 90 ? 10.586 -0.252 6.000 1.00 85.81 90 LYS A N 1
ATOM 723 C CA . LYS A 1 90 ? 11.913 -0.075 6.602 1.00 85.81 90 LYS A CA 1
ATOM 724 C C . LYS A 1 90 ? 12.615 -1.422 6.784 1.00 85.81 90 LYS A C 1
ATOM 726 O O . LYS A 1 90 ? 13.703 -1.617 6.258 1.00 85.81 90 LYS A O 1
ATOM 731 N N . LYS A 1 91 ? 11.925 -2.409 7.367 1.00 82.50 91 LYS A N 1
ATOM 732 C CA . LYS A 1 91 ? 12.448 -3.773 7.558 1.00 82.50 91 LYS A CA 1
ATOM 733 C C . LYS A 1 91 ? 12.833 -4.470 6.246 1.00 82.50 91 LYS A C 1
ATOM 735 O O . LYS A 1 91 ? 13.774 -5.260 6.216 1.00 82.50 91 LYS A O 1
ATOM 740 N N . ARG A 1 92 ? 12.102 -4.216 5.154 1.00 76.12 92 ARG A N 1
ATOM 741 C CA . ARG A 1 92 ? 12.440 -4.736 3.814 1.00 76.12 92 ARG A CA 1
ATOM 742 C C . ARG A 1 92 ? 13.586 -3.963 3.158 1.00 76.12 92 ARG A C 1
ATOM 744 O O . ARG A 1 92 ? 14.389 -4.580 2.467 1.00 76.12 92 ARG A O 1
ATOM 751 N N . GLY A 1 93 ? 13.658 -2.650 3.373 1.00 70.38 93 GLY A N 1
ATOM 752 C CA . GLY A 1 93 ? 14.748 -1.794 2.905 1.00 70.38 93 GLY A CA 1
ATOM 753 C C . GLY A 1 93 ? 16.090 -2.167 3.533 1.00 70.38 93 GLY A C 1
ATOM 754 O O . GLY A 1 93 ? 17.063 -2.329 2.803 1.00 70.38 93 GLY A O 1
ATOM 755 N N . ASP A 1 94 ? 16.111 -2.415 4.845 1.00 58.16 94 ASP A N 1
ATOM 756 C CA . ASP A 1 94 ? 17.322 -2.801 5.584 1.00 58.16 94 ASP A CA 1
ATOM 757 C C . ASP A 1 94 ? 17.880 -4.151 5.096 1.00 58.16 94 ASP A C 1
ATOM 759 O O . ASP A 1 94 ? 19.070 -4.269 4.814 1.00 58.16 94 ASP A O 1
ATOM 763 N N . ARG A 1 95 ? 17.017 -5.142 4.826 1.00 56.59 95 ARG A N 1
ATOM 764 C CA . ARG A 1 95 ? 17.445 -6.425 4.224 1.00 56.59 95 ARG A CA 1
ATOM 765 C C . ARG A 1 95 ? 17.999 -6.290 2.802 1.00 56.59 95 ARG A C 1
ATOM 767 O O . ARG A 1 95 ? 18.790 -7.120 2.370 1.00 56.59 95 ARG A O 1
ATOM 774 N N . GLY A 1 96 ? 17.557 -5.281 2.052 1.00 52.03 96 GLY A N 1
ATOM 775 C CA . GLY A 1 96 ? 18.078 -4.991 0.714 1.00 52.03 96 GLY A CA 1
ATOM 776 C C . GLY A 1 96 ? 19.437 -4.282 0.727 1.00 52.03 96 GLY A C 1
ATOM 777 O O . GLY A 1 96 ? 20.136 -4.311 -0.286 1.00 52.03 96 GLY A O 1
ATOM 778 N N . MET A 1 97 ? 19.795 -3.653 1.852 1.00 49.81 97 MET A N 1
ATOM 779 C CA . MET A 1 97 ? 21.079 -2.984 2.079 1.00 49.81 97 MET A CA 1
ATOM 780 C C . MET A 1 97 ? 22.134 -3.945 2.646 1.00 49.81 97 MET A C 1
ATOM 782 O O . MET A 1 97 ? 23.284 -3.861 2.225 1.00 49.81 97 MET A O 1
ATOM 786 N N . ASP A 1 98 ? 21.754 -4.891 3.516 1.00 52.50 98 ASP A N 1
ATOM 787 C CA . ASP A 1 98 ? 22.687 -5.898 4.060 1.00 52.50 98 ASP A CA 1
ATOM 788 C C . ASP A 1 98 ? 23.332 -6.760 2.959 1.00 52.50 98 ASP A C 1
ATOM 790 O O . ASP A 1 98 ? 24.525 -7.041 3.013 1.00 52.50 98 ASP A O 1
ATOM 794 N N . ASN A 1 99 ? 22.602 -7.076 1.883 1.00 53.06 99 ASN A N 1
ATOM 795 C CA . ASN A 1 99 ? 23.144 -7.809 0.727 1.00 53.06 99 ASN A CA 1
ATOM 796 C C . ASN A 1 99 ? 24.042 -6.965 -0.207 1.00 53.06 99 ASN A C 1
ATOM 798 O O . ASN A 1 99 ? 24.473 -7.463 -1.246 1.00 53.06 99 ASN A O 1
ATOM 802 N N . ARG A 1 100 ? 24.283 -5.681 0.095 1.00 52.50 100 ARG A N 1
ATOM 803 C CA . ARG A 1 100 ? 25.170 -4.793 -0.685 1.00 52.50 100 ARG A CA 1
ATOM 804 C C . ARG A 1 100 ? 26.451 -4.416 0.052 1.00 52.50 100 ARG A C 1
ATOM 806 O O . ARG A 1 100 ? 27.197 -3.588 -0.464 1.00 52.50 100 ARG A O 1
ATOM 813 N N . ARG A 1 101 ? 26.710 -4.974 1.237 1.00 47.00 101 ARG A N 1
ATOM 814 C CA . ARG A 1 101 ? 27.995 -4.800 1.919 1.00 47.00 101 ARG A CA 1
ATOM 815 C C . ARG A 1 101 ? 29.037 -5.678 1.207 1.00 47.00 101 ARG A C 1
ATOM 817 O O . ARG A 1 101 ? 28.866 -6.893 1.229 1.00 47.00 101 ARG A O 1
ATOM 824 N N . PRO A 1 102 ? 30.057 -5.110 0.537 1.00 53.75 102 PRO A N 1
ATOM 825 C CA . PRO A 1 102 ? 31.189 -5.911 0.097 1.00 53.75 102 PRO A CA 1
ATOM 826 C C . PRO A 1 102 ? 31.988 -6.323 1.342 1.00 53.75 102 PRO A C 1
ATOM 828 O O . PRO A 1 102 ? 32.207 -5.485 2.223 1.00 53.75 102 PRO A O 1
ATOM 831 N N . GLU A 1 103 ? 32.343 -7.606 1.427 1.00 52.12 103 GLU A N 1
ATOM 832 C CA . GLU A 1 103 ? 33.402 -8.093 2.324 1.00 52.12 103 GLU A CA 1
ATOM 833 C C . GLU A 1 103 ? 34.773 -7.572 1.879 1.00 52.12 103 GLU A C 1
ATOM 835 O O . GLU A 1 103 ? 34.985 -7.440 0.648 1.00 52.12 103 GLU A O 1
#

Sequence (103 aa):
MKKLILTAAVLLTTTATMFAQPQGRGERPDPKKMTAKAAEHLKFDDAQKTKLKELNDKYQGDDYDKKKYHDEFRAIMTDDQKKQADELRKKRGDRGMDNRRPE

Radius of gyration: 28.13 Å; chains: 1; bounding box: 85×53×51 Å

Foldseek 3Di:
DDDDDDDDPDPPPPPPPPPPPPPCPDDDPDVLVVLVVLCVVLVPDPVLVVQSVVLDVVDDDDPDDPVVSVVSNVVSDDPVSVVVVVVVVVVVVVVVVVVVDDD

Secondary structure (DSSP, 8-state):
---------------------------PPPHHHHHHHHHHHTT--HHHHHHHHHHHHHS-SS-S-HHHHHHHHHHHS-HHHHHHHHHHHHHHHHHHHHTT---

pLDDT: mean 74.74, std 18.08, range [41.72, 95.06]